Protein AF-I3YXG6-F1 (afdb_monomer)

Foldseek 3Di:
DDDDDDDPDDDDPDDPPPPPPPPPPCDADEDVDPDAPDSYHYPDDDDWDEFDAFQDEAAEDEQGECDPPHTQEYEYDHYPEAYEYFWHNDDPPDDPPVPRHHKYFYQFFYKYKYAAQPVPDPDSSGGDHDPPRGIDIFGGHRGMDD

Mean predicted aligned error: 10.68 Å

Radius of gyration: 27.69 Å; Cα contacts (8 Å, |Δi|>4): 263; chains: 1; bounding box: 83×37×72 Å

Secondary structure (DSSP, 8-state):
------------S---------------EEES-SS-SSSEEESS---PPB---EE--SEEE-SEE--SSPPSEEEEE--SS-EEE-BEE--TT----TT---EEEE-SSS-EEEPS--S-SS-GGGB---GGGS-EEE-STT-EE-

Structure (mmCIF, N/CA/C/O backbone):
data_AF-I3YXG6-F1
#
_entry.id   AF-I3YXG6-F1
#
loop_
_atom_site.group_PDB
_atom_site.id
_atom_site.type_symbol
_atom_site.label_atom_id
_atom_site.label_alt_id
_atom_site.label_comp_id
_atom_site.label_asym_id
_atom_site.label_entity_id
_atom_site.label_seq_id
_atom_site.pdbx_PDB_ins_code
_atom_site.Cartn_x
_atom_site.Cartn_y
_atom_site.Cartn_z
_atom_site.occupancy
_atom_site.B_iso_or_equiv
_atom_site.auth_seq_id
_atom_site.auth_comp_id
_atom_site.auth_asym_id
_atom_site.auth_atom_id
_atom_site.pdbx_PDB_model_num
ATOM 1 N N . MET A 1 1 ? -68.595 -20.621 56.616 1.00 41.00 1 MET A N 1
ATOM 2 C CA . MET A 1 1 ? -68.036 -20.990 55.289 1.00 41.00 1 MET A CA 1
ATOM 3 C C . MET A 1 1 ? -68.157 -19.748 54.408 1.00 41.00 1 MET A C 1
ATOM 5 O O . MET A 1 1 ? -69.251 -19.223 54.376 1.00 41.00 1 MET A O 1
ATOM 9 N N . LYS A 1 2 ? -67.163 -19.137 53.751 1.00 45.69 2 LYS A N 1
ATOM 10 C CA . LYS A 1 2 ? -65.797 -19.484 53.318 1.00 45.69 2 LYS A CA 1
ATOM 11 C C . LYS A 1 2 ? -65.029 -18.147 53.110 1.00 45.69 2 LYS A C 1
ATOM 13 O O . LYS A 1 2 ? -65.642 -17.150 52.747 1.00 45.69 2 LYS A O 1
ATOM 18 N N . LYS A 1 3 ? -63.721 -18.125 53.394 1.00 45.47 3 LYS A N 1
ATOM 19 C CA . LYS A 1 3 ? -62.793 -16.969 53.331 1.00 45.47 3 LYS A CA 1
ATOM 20 C C . LYS A 1 3 ? -62.401 -16.589 51.883 1.00 45.47 3 LYS A C 1
ATOM 22 O O . LYS A 1 3 ? -62.133 -17.494 51.105 1.00 45.47 3 LYS A O 1
ATOM 27 N N . ALA A 1 4 ? -62.304 -15.271 51.640 1.00 48.84 4 ALA A N 1
ATOM 28 C CA . ALA A 1 4 ? -61.279 -14.471 50.928 1.00 48.84 4 ALA A CA 1
ATOM 29 C C . ALA A 1 4 ? -60.736 -14.880 49.531 1.00 48.84 4 ALA A C 1
ATOM 31 O O . ALA A 1 4 ? -60.377 -16.026 49.304 1.00 48.84 4 ALA A O 1
ATOM 32 N N . TYR A 1 5 ? -60.564 -13.915 48.612 1.00 48.91 5 TYR A N 1
ATOM 33 C CA . TYR A 1 5 ? -59.346 -13.092 48.427 1.00 48.91 5 TYR A CA 1
ATOM 34 C C . TYR A 1 5 ? -59.455 -12.250 47.135 1.00 48.91 5 TYR A C 1
ATOM 36 O O . TYR A 1 5 ? -59.787 -12.769 46.074 1.00 48.91 5 TYR A O 1
ATOM 44 N N . PHE A 1 6 ? -59.135 -10.953 47.222 1.00 52.56 6 PHE A N 1
ATOM 45 C CA . PHE A 1 6 ? -58.792 -10.112 46.066 1.00 52.56 6 PHE A CA 1
ATOM 46 C C . PHE A 1 6 ? -57.615 -10.758 45.317 1.00 52.56 6 PHE A C 1
ATOM 48 O O . PHE A 1 6 ? -56.558 -10.969 45.917 1.00 52.56 6 PHE A O 1
ATOM 55 N N . SER A 1 7 ? -57.760 -11.056 44.024 1.00 51.47 7 SER A N 1
ATOM 56 C CA . SER A 1 7 ? -56.661 -11.601 43.225 1.00 51.47 7 SER A CA 1
ATOM 57 C C . SER A 1 7 ? -55.662 -10.495 42.874 1.00 51.47 7 SER A C 1
ATOM 59 O O . SER A 1 7 ? -55.802 -9.796 41.872 1.00 51.47 7 SER A O 1
ATOM 61 N N . LYS A 1 8 ? -54.619 -10.344 43.693 1.00 53.16 8 LYS A N 1
ATOM 62 C CA . LYS A 1 8 ? -53.352 -9.772 43.231 1.00 53.16 8 LYS A CA 1
ATOM 63 C C . LYS A 1 8 ? -52.624 -10.833 42.403 1.00 53.16 8 LYS A C 1
ATOM 65 O O . LYS A 1 8 ? -51.918 -11.667 42.954 1.00 53.16 8 LYS A O 1
ATOM 70 N N . VAL A 1 9 ? -52.784 -10.770 41.087 1.00 53.97 9 VAL A N 1
ATOM 71 C CA . VAL A 1 9 ? -51.758 -11.194 40.124 1.00 53.97 9 VAL A CA 1
ATOM 72 C C . VAL A 1 9 ? -51.569 -9.949 39.252 1.00 53.97 9 VAL A C 1
ATOM 74 O O . VAL A 1 9 ? -52.433 -9.614 38.460 1.00 53.97 9 VAL A O 1
ATOM 77 N N . GLY A 1 10 ? -50.618 -9.061 39.523 1.00 53.94 10 GLY A N 1
ATOM 78 C CA . GLY A 1 10 ? -49.204 -9.384 39.618 1.00 53.94 10 GLY A CA 1
ATOM 79 C C . GLY A 1 10 ? -48.590 -9.439 38.220 1.00 53.94 10 GLY A C 1
ATOM 80 O O . GLY A 1 10 ? -47.935 -10.418 37.897 1.00 53.94 10 GLY A O 1
ATOM 81 N N . ILE A 1 11 ? -48.815 -8.418 37.389 1.00 53.84 11 ILE A N 1
ATOM 82 C CA . ILE A 1 11 ? -47.900 -8.105 36.289 1.00 53.84 11 ILE A CA 1
ATOM 83 C C . ILE A 1 11 ? -47.285 -6.759 36.674 1.00 53.84 11 ILE A C 1
ATOM 85 O O . ILE A 1 11 ? -48.007 -5.761 36.716 1.00 53.84 11 ILE A O 1
ATOM 89 N N . PRO A 1 12 ? -46.012 -6.724 37.095 1.00 46.53 12 PRO A N 1
ATOM 90 C CA . PRO A 1 12 ? -45.386 -5.490 37.525 1.00 46.53 12 PRO A CA 1
ATOM 91 C C . PRO A 1 12 ? -45.365 -4.498 36.364 1.00 46.53 12 PRO A C 1
ATOM 93 O O . PRO A 1 12 ? -45.048 -4.836 35.228 1.00 46.53 12 PRO A O 1
ATOM 96 N N . THR A 1 13 ? -45.674 -3.250 36.687 1.00 53.66 13 THR A N 1
ATOM 97 C CA . THR A 1 13 ? -45.472 -2.035 35.892 1.00 53.66 13 THR A CA 1
ATOM 98 C C . THR A 1 13 ? -43.982 -1.747 35.660 1.00 53.66 13 THR A C 1
ATOM 100 O O . THR A 1 13 ? -43.506 -0.642 35.903 1.00 53.66 13 THR A O 1
ATOM 103 N N . PHE A 1 14 ? -43.206 -2.742 35.241 1.00 52.12 14 PHE A N 1
ATOM 104 C CA . PHE A 1 14 ? -41.765 -2.634 35.068 1.00 52.12 14 PHE A CA 1
ATOM 105 C C . 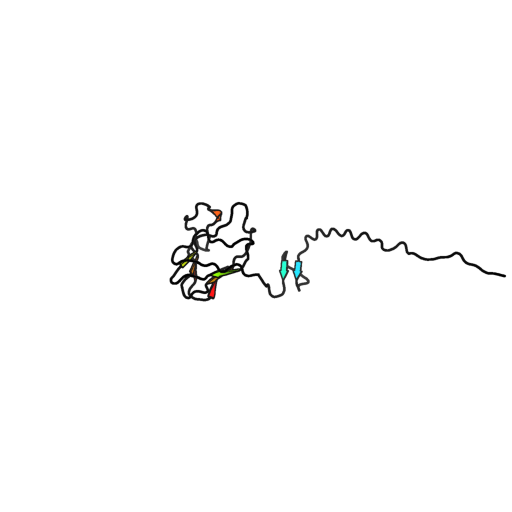PHE A 1 14 ? -41.350 -3.517 33.890 1.00 52.12 14 PHE A C 1
ATOM 107 O O . PHE A 1 14 ? -41.685 -4.695 33.865 1.00 52.12 14 PHE A O 1
ATOM 114 N N . PHE A 1 15 ? -40.613 -2.941 32.939 1.00 50.22 15 PHE A N 1
ATOM 115 C CA . PHE A 1 15 ? -40.046 -3.593 31.748 1.00 50.22 15 PHE A CA 1
ATOM 116 C C . PHE A 1 15 ? -40.960 -3.810 30.529 1.00 50.22 15 PHE A C 1
ATOM 118 O O . PHE A 1 15 ? -40.948 -4.855 29.893 1.00 50.22 15 PHE A O 1
ATOM 125 N N . SER A 1 16 ? -41.610 -2.746 30.060 1.00 50.88 16 SER A N 1
ATOM 126 C CA . SER A 1 16 ? -41.472 -2.438 28.629 1.00 50.88 16 SER A CA 1
ATOM 127 C C . SER A 1 16 ? -40.568 -1.221 28.519 1.00 50.88 16 SER A C 1
ATOM 129 O O . SER A 1 16 ? -41.018 -0.106 28.261 1.00 50.88 16 SER A O 1
ATOM 131 N N . PHE A 1 17 ? -39.282 -1.423 28.817 1.00 53.38 17 PHE A N 1
ATOM 132 C CA . PHE A 1 17 ? -38.271 -0.440 28.466 1.00 53.38 17 PHE A CA 1
ATOM 133 C C . PHE A 1 17 ? -38.190 -0.480 26.945 1.00 53.38 17 PHE A C 1
ATOM 135 O O . PHE A 1 17 ? -37.642 -1.415 26.364 1.00 53.38 17 PHE A O 1
ATOM 142 N N . LEU A 1 18 ? -38.833 0.493 26.306 1.00 50.56 18 LEU A N 1
ATOM 143 C CA . LEU A 1 18 ? -38.586 0.850 24.923 1.00 50.56 18 LEU A CA 1
ATOM 144 C C . LEU A 1 18 ? -37.076 1.076 24.809 1.00 50.56 18 LEU A C 1
ATOM 146 O O . LEU A 1 18 ? -36.576 2.140 25.164 1.00 50.56 18 LEU A O 1
ATOM 150 N N . PHE A 1 19 ? -36.336 0.047 24.396 1.00 53.72 19 PHE A N 1
ATOM 151 C CA . PHE A 1 19 ? -34.893 0.125 24.201 1.00 53.72 19 PHE A CA 1
ATOM 152 C C . PHE A 1 19 ? -34.630 0.832 22.869 1.00 53.72 19 PHE A C 1
ATOM 154 O O . PHE A 1 19 ? -34.054 0.283 21.938 1.00 53.72 19 PHE A O 1
ATOM 161 N N . LEU A 1 20 ? -35.096 2.076 22.771 1.00 52.53 20 LEU A N 1
ATOM 162 C CA . LEU A 1 20 ? -34.604 3.046 21.808 1.00 52.53 20 LEU A CA 1
ATOM 163 C C . LEU A 1 20 ? -33.366 3.694 22.423 1.00 52.53 20 LEU A C 1
ATOM 1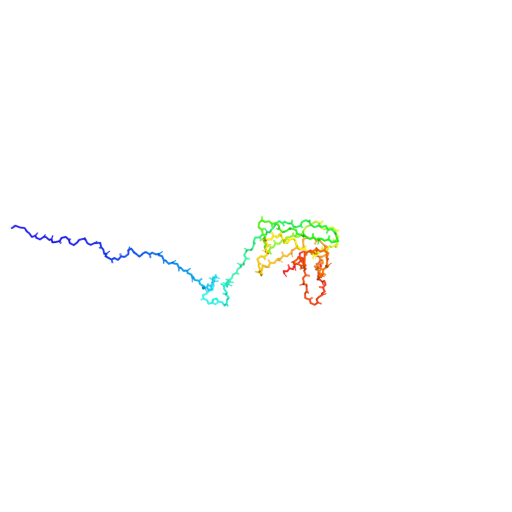65 O O . LEU A 1 20 ? -33.343 4.882 22.732 1.00 52.53 20 LEU A O 1
ATOM 169 N N . PHE A 1 21 ? -32.321 2.893 22.626 1.00 52.78 21 PHE A N 1
ATOM 170 C CA . PHE A 1 21 ? -30.989 3.458 22.745 1.00 52.78 21 PHE A CA 1
ATOM 171 C C . PHE A 1 21 ? -30.520 3.783 21.332 1.00 52.78 21 PHE A C 1
ATOM 173 O O . PHE A 1 21 ? -29.829 3.000 20.683 1.00 52.78 21 PHE A O 1
ATOM 180 N N . SER A 1 22 ? -30.890 4.968 20.856 1.00 53.38 22 SER A N 1
ATOM 181 C CA . SER A 1 22 ? -30.078 5.643 19.852 1.00 53.38 22 SER A CA 1
ATOM 182 C C . SER A 1 22 ? -28.774 6.039 20.541 1.00 53.38 22 SER A C 1
ATOM 184 O O . SER A 1 22 ? -28.621 7.165 21.005 1.00 53.38 22 SER A O 1
ATOM 186 N N . PHE A 1 23 ? -27.836 5.099 20.673 1.00 54.97 23 PHE A N 1
ATOM 187 C CA . PHE A 1 23 ? -26.457 5.459 20.957 1.00 54.97 23 PHE A CA 1
ATOM 188 C C . PHE A 1 23 ? -25.926 6.173 19.715 1.00 54.97 23 PHE A C 1
ATOM 190 O O . PHE A 1 23 ? -25.336 5.555 18.835 1.00 54.97 23 PHE A O 1
ATOM 197 N N . THR A 1 24 ? -26.060 7.496 19.654 1.00 55.12 24 THR A N 1
ATOM 198 C CA . THR A 1 24 ? -25.038 8.296 18.974 1.00 55.12 24 THR A CA 1
ATOM 199 C C . THR A 1 24 ? -23.825 8.323 19.898 1.00 55.12 24 THR A C 1
ATOM 201 O O . THR A 1 24 ? -23.512 9.333 20.527 1.00 55.12 24 THR A O 1
ATOM 204 N N . CYS A 1 25 ? -23.199 7.160 20.083 1.00 55.59 25 CYS A N 1
ATOM 205 C CA . CYS A 1 25 ? -21.945 7.071 20.796 1.00 55.59 25 CYS A CA 1
ATOM 206 C C . CYS A 1 25 ? -20.890 7.652 19.856 1.00 55.59 25 CYS A C 1
ATOM 208 O O . CYS A 1 25 ? -20.333 6.940 19.030 1.00 55.59 25 CYS A O 1
ATOM 210 N N . PHE A 1 26 ? -20.586 8.941 19.997 1.00 62.56 26 PHE A N 1
ATOM 211 C CA . PHE A 1 26 ? -19.306 9.502 19.546 1.00 62.56 26 PHE A CA 1
ATOM 212 C C . PHE A 1 26 ? -18.139 8.994 20.423 1.00 62.56 26 PHE A C 1
ATOM 214 O O . PHE A 1 26 ? -17.135 9.678 20.598 1.00 62.56 26 PHE A O 1
ATOM 221 N N . GLY A 1 27 ? -18.300 7.828 21.054 1.00 72.19 27 GLY A N 1
ATOM 222 C CA . GLY A 1 27 ? -17.324 7.232 21.941 1.00 72.19 27 GLY A CA 1
ATOM 223 C C . GLY A 1 27 ? -16.267 6.505 21.137 1.00 72.19 27 GLY A C 1
ATOM 224 O O . GLY A 1 27 ? -16.535 5.897 20.102 1.00 72.19 27 GLY A O 1
ATOM 225 N N . GLN A 1 28 ? -15.051 6.589 21.647 1.00 89.00 28 GLN A N 1
ATOM 226 C CA . GLN A 1 28 ? -13.921 5.833 21.149 1.00 89.00 28 GLN A CA 1
ATOM 227 C C . GLN A 1 28 ? -14.243 4.332 21.194 1.00 89.00 28 GLN A C 1
ATOM 229 O O . GLN A 1 28 ? -14.786 3.825 22.179 1.00 89.00 28 GLN A O 1
ATOM 234 N N . VAL A 1 29 ? -13.904 3.614 20.129 1.00 90.69 29 VAL A N 1
ATOM 235 C CA . VAL A 1 29 ? -14.017 2.159 20.052 1.00 90.69 29 VAL A CA 1
ATOM 236 C C . VAL A 1 29 ? -12.705 1.558 20.547 1.00 90.69 29 VAL A C 1
ATOM 238 O O . VAL A 1 29 ? -11.706 1.558 19.832 1.00 90.69 29 VAL A O 1
ATOM 241 N N . GLY A 1 30 ? -12.709 1.048 21.776 1.00 93.12 30 GLY A N 1
ATOM 242 C CA . GLY A 1 30 ? -11.618 0.244 22.324 1.00 93.12 30 GLY A CA 1
ATOM 243 C C . GLY A 1 30 ? -11.850 -1.247 22.070 1.00 93.12 30 GLY A C 1
ATOM 244 O O . GLY A 1 30 ? -12.863 -1.794 22.504 1.00 93.12 30 GLY A O 1
ATOM 245 N N . ILE A 1 31 ? -10.918 -1.931 21.402 1.00 95.19 31 ILE A N 1
ATOM 246 C CA . ILE A 1 31 ? -10.921 -3.396 21.256 1.00 95.19 31 ILE A CA 1
ATOM 247 C C . ILE A 1 31 ? -9.807 -3.966 22.130 1.00 95.19 31 ILE A C 1
ATOM 249 O O . ILE A 1 31 ? -8.626 -3.758 21.863 1.00 95.19 31 ILE A O 1
ATOM 253 N N . GLY A 1 32 ? -10.184 -4.660 23.207 1.00 94.62 32 GLY A N 1
ATOM 254 C CA . GLY A 1 32 ? -9.222 -5.151 24.203 1.00 94.62 32 GLY A CA 1
ATOM 255 C C . GLY A 1 32 ? -8.541 -4.041 25.021 1.00 94.62 32 GLY A C 1
ATOM 256 O O . GLY A 1 32 ? -7.547 -4.306 25.694 1.00 94.62 32 GLY A O 1
ATOM 257 N N . ASN A 1 33 ? -9.062 -2.809 24.966 1.00 94.31 33 ASN A N 1
ATOM 258 C CA . ASN A 1 33 ? -8.555 -1.643 25.686 1.00 94.31 33 ASN A CA 1
ATOM 259 C C . ASN A 1 33 ? -9.719 -0.901 26.370 1.00 94.31 33 ASN A C 1
ATOM 261 O O . ASN A 1 33 ? -10.670 -0.498 25.703 1.00 94.31 33 ASN A O 1
ATOM 265 N N . THR A 1 34 ? -9.653 -0.735 27.695 1.00 93.31 34 THR A N 1
ATOM 266 C CA . THR A 1 34 ? -10.679 -0.039 28.496 1.00 93.31 34 THR A CA 1
ATOM 267 C C . THR A 1 34 ? -10.441 1.466 28.627 1.00 93.31 34 THR A C 1
ATOM 269 O O . THR A 1 34 ? -11.303 2.162 29.155 1.00 93.31 34 THR A O 1
ATOM 272 N N . ASP A 1 35 ? -9.290 1.967 28.176 1.00 93.50 35 ASP A N 1
ATOM 273 C CA . ASP A 1 35 ? -8.919 3.386 28.189 1.00 93.50 35 ASP A CA 1
ATOM 274 C C . ASP A 1 35 ? -8.361 3.806 26.808 1.00 93.50 35 ASP A C 1
ATOM 276 O O . ASP A 1 35 ? -7.164 4.086 26.670 1.00 93.50 35 ASP A O 1
ATOM 280 N N . PRO A 1 36 ? -9.203 3.781 25.753 1.00 94.62 36 PRO A N 1
ATOM 281 C CA . PRO A 1 36 ? -8.785 4.097 24.388 1.00 94.62 36 PRO A CA 1
ATOM 282 C C . PRO A 1 36 ? -8.306 5.552 24.251 1.00 94.62 36 PRO A C 1
ATOM 284 O O . PRO A 1 36 ? -8.923 6.480 24.775 1.00 94.62 36 PRO A O 1
ATOM 287 N N . LYS A 1 37 ? -7.210 5.782 23.515 1.00 93.75 37 LYS A N 1
ATOM 288 C CA . LYS A 1 37 ? -6.619 7.129 23.318 1.00 93.75 37 LYS A CA 1
ATOM 289 C C . LYS A 1 37 ? -6.911 7.757 21.955 1.00 93.75 37 LYS A C 1
ATOM 291 O O . LYS A 1 37 ? -6.680 8.948 21.765 1.00 93.75 37 LYS A O 1
ATOM 296 N N . SER A 1 38 ? -7.487 6.993 21.036 1.00 92.56 38 SER A N 1
ATOM 297 C CA . SER A 1 38 ? -7.933 7.421 19.704 1.00 92.56 38 SER A CA 1
ATOM 298 C C . SER A 1 38 ? -9.378 6.985 19.453 1.00 92.56 38 SER A C 1
ATOM 300 O O . SER A 1 38 ? -9.937 6.207 20.219 1.00 92.56 38 SER A O 1
ATOM 302 N N . ALA A 1 39 ? -10.010 7.493 18.389 1.00 91.81 39 ALA A N 1
ATOM 303 C CA . ALA A 1 39 ? -11.388 7.126 18.031 1.00 91.81 39 ALA A CA 1
ATOM 304 C C . ALA A 1 39 ? -11.571 5.611 17.817 1.00 91.81 39 ALA A C 1
ATOM 306 O O . ALA A 1 39 ? -12.630 5.072 18.118 1.00 91.81 39 ALA A O 1
ATOM 307 N N . LEU A 1 40 ? -10.530 4.930 17.339 1.00 92.69 40 LEU A N 1
ATOM 308 C CA . LEU A 1 40 ? -10.402 3.478 17.322 1.00 92.69 40 LEU A CA 1
ATOM 309 C C . LEU A 1 40 ? -9.044 3.127 17.934 1.00 92.69 40 LEU A C 1
ATOM 311 O O . LEU A 1 40 ? -8.026 3.646 17.477 1.00 92.69 40 LEU A O 1
ATOM 315 N N . ASP A 1 41 ? -9.033 2.280 18.957 1.00 94.94 41 ASP A N 1
ATOM 316 C CA . ASP A 1 41 ? -7.837 1.839 19.679 1.00 94.94 41 ASP A CA 1
ATOM 317 C C . ASP A 1 41 ? -7.920 0.318 19.874 1.00 94.94 41 ASP A C 1
ATOM 319 O O . ASP A 1 41 ? -8.855 -0.198 20.492 1.00 94.94 41 ASP A O 1
ATOM 323 N N . VAL A 1 42 ? -6.980 -0.417 19.281 1.00 95.75 42 VAL A N 1
ATOM 324 C CA . VAL A 1 42 ? -6.968 -1.884 19.281 1.00 95.75 42 VAL A CA 1
ATOM 325 C C . VAL A 1 42 ? -5.708 -2.358 19.990 1.00 95.75 42 VAL A C 1
ATOM 327 O O . VAL A 1 42 ? -4.608 -2.244 19.455 1.00 95.75 42 VAL A O 1
ATOM 330 N N . ASN A 1 43 ? -5.869 -2.960 21.166 1.00 96.44 43 ASN A N 1
ATOM 331 C CA . ASN A 1 43 ? -4.784 -3.642 21.864 1.00 96.44 43 ASN A CA 1
ATOM 332 C C . ASN A 1 43 ? -4.708 -5.103 21.391 1.00 96.44 43 ASN A C 1
ATOM 334 O O . ASN A 1 43 ? -5.121 -6.033 22.086 1.00 96.44 43 ASN A O 1
ATOM 338 N N . GLY A 1 44 ? -4.263 -5.298 20.150 1.00 94.75 44 GLY A N 1
ATOM 339 C CA . GLY A 1 44 ? -4.209 -6.608 19.510 1.00 94.75 44 GLY A CA 1
ATOM 340 C C . GLY A 1 44 ? -3.784 -6.547 18.045 1.00 94.75 44 GLY A C 1
ATOM 341 O O . GLY A 1 44 ? -3.419 -5.496 17.525 1.00 94.75 44 GLY A O 1
ATOM 342 N N . ALA A 1 45 ? -3.825 -7.696 17.368 1.00 95.19 45 ALA A N 1
ATOM 343 C CA . ALA A 1 45 ? -3.493 -7.783 15.948 1.00 95.19 45 ALA A CA 1
ATOM 344 C C . ALA A 1 45 ? -4.635 -7.256 15.063 1.00 95.19 45 ALA A C 1
ATOM 346 O O . ALA A 1 45 ? -5.808 -7.542 15.309 1.00 95.19 45 ALA A O 1
ATOM 347 N N . LEU A 1 46 ? -4.278 -6.558 13.981 1.00 93.06 46 LEU A N 1
ATOM 348 C CA . LEU A 1 46 ? -5.211 -6.119 12.946 1.00 93.06 46 LEU A CA 1
ATOM 349 C C . LEU A 1 46 ? -5.097 -7.032 11.718 1.00 93.06 46 LEU A C 1
ATOM 351 O O . LEU A 1 46 ? -4.042 -7.118 11.094 1.00 93.06 46 LEU A O 1
ATOM 355 N N . SER A 1 47 ? -6.188 -7.710 11.357 1.00 93.75 47 SER A N 1
ATOM 356 C CA . SER A 1 47 ? -6.264 -8.490 10.117 1.00 93.75 47 SER A CA 1
ATOM 357 C C . SER A 1 47 ? -6.956 -7.668 9.036 1.00 93.75 47 SER A C 1
ATOM 359 O O . SER A 1 47 ? -8.176 -7.507 9.051 1.00 93.75 47 SER A O 1
ATOM 361 N N . LEU A 1 48 ? -6.173 -7.164 8.086 1.00 93.12 48 LEU A N 1
ATOM 362 C CA . LEU A 1 48 ? -6.682 -6.517 6.879 1.00 93.12 48 LEU A CA 1
ATOM 363 C C . LEU A 1 48 ? -6.846 -7.565 5.772 1.00 93.12 48 LEU A C 1
ATOM 365 O O . LEU A 1 48 ? -6.120 -8.559 5.725 1.00 93.12 48 LEU A O 1
ATOM 369 N N . ARG A 1 49 ? -7.838 -7.389 4.896 1.00 93.06 49 ARG A N 1
ATOM 370 C CA . ARG A 1 49 ? -8.035 -8.271 3.733 1.00 93.06 49 ARG A CA 1
ATOM 371 C C . ARG A 1 49 ? -7.128 -7.830 2.592 1.00 93.06 49 ARG A C 1
ATOM 373 O O . ARG A 1 49 ? -6.924 -6.637 2.400 1.00 93.06 49 ARG A O 1
ATOM 380 N N . GLU A 1 50 ? -6.543 -8.804 1.896 1.00 93.62 50 GLU A N 1
ATOM 381 C CA . GLU A 1 50 ? -5.718 -8.561 0.707 1.00 93.62 50 GLU A CA 1
ATOM 382 C C . GLU A 1 50 ? -6.605 -8.254 -0.494 1.00 93.62 50 GLU A C 1
ATOM 384 O O . GLU A 1 50 ? -7.628 -8.913 -0.690 1.00 93.62 50 GLU A O 1
ATOM 389 N N . GLY A 1 51 ? -6.211 -7.249 -1.272 1.00 92.50 51 GLY A N 1
ATOM 390 C CA . GLY A 1 51 ? -6.790 -6.998 -2.581 1.00 92.50 51 GLY A CA 1
ATOM 391 C C . GLY A 1 51 ? -6.283 -7.976 -3.639 1.00 92.50 51 GLY A C 1
ATOM 392 O O . GLY A 1 51 ? -5.508 -8.894 -3.376 1.00 92.50 51 GLY A O 1
ATOM 393 N N . VAL A 1 52 ? -6.729 -7.787 -4.877 1.00 92.69 52 VAL A N 1
ATOM 394 C CA . VAL A 1 52 ? -6.256 -8.598 -6.007 1.00 92.69 52 VAL A CA 1
ATOM 395 C C . VAL A 1 52 ? -4.773 -8.314 -6.259 1.00 92.69 52 VAL A C 1
ATOM 397 O O . VAL A 1 52 ? -4.344 -7.166 -6.189 1.00 92.69 52 VAL A O 1
ATOM 400 N N . ALA A 1 53 ? -3.981 -9.341 -6.574 1.00 96.44 53 ALA A N 1
ATOM 401 C CA . ALA A 1 53 ? -2.572 -9.142 -6.906 1.00 96.44 53 ALA A CA 1
ATOM 402 C C . ALA A 1 53 ? -2.420 -8.190 -8.108 1.00 96.44 53 ALA A C 1
ATOM 404 O O . ALA A 1 53 ? -3.040 -8.382 -9.156 1.00 96.44 53 ALA A O 1
ATOM 405 N N . LEU A 1 54 ? -1.580 -7.170 -7.949 1.00 97.19 54 LEU A N 1
ATOM 406 C CA . LEU A 1 54 ? -1.310 -6.162 -8.964 1.00 97.19 54 LEU A CA 1
ATOM 407 C C . LEU A 1 54 ? -0.281 -6.723 -9.945 1.00 97.19 54 LEU A C 1
ATOM 409 O O . LEU A 1 54 ? 0.908 -6.807 -9.633 1.00 97.19 54 LEU A O 1
ATOM 413 N N . ASN A 1 55 ? -0.750 -7.132 -11.123 1.00 97.44 55 ASN A N 1
ATOM 414 C CA . ASN A 1 55 ? 0.111 -7.615 -12.195 1.00 97.44 55 ASN A CA 1
ATOM 415 C C . ASN A 1 55 ? 0.693 -6.433 -12.982 1.00 97.44 55 ASN A C 1
ATOM 417 O O . ASN A 1 55 ? 0.045 -5.904 -13.883 1.00 97.44 55 ASN A O 1
ATOM 421 N N . LEU A 1 56 ? 1.892 -6.007 -12.597 1.00 97.69 56 LEU A N 1
ATOM 422 C CA . LEU A 1 56 ? 2.578 -4.846 -13.154 1.00 97.69 56 LEU A CA 1
ATOM 423 C C . LEU A 1 56 ? 3.541 -5.232 -14.283 1.00 97.69 56 LEU A C 1
ATOM 425 O O . LEU A 1 56 ? 3.890 -6.399 -14.471 1.00 97.69 56 LEU A O 1
ATOM 429 N N . ILE A 1 57 ? 3.991 -4.225 -15.025 1.00 97.94 57 ILE A N 1
ATOM 430 C CA . ILE A 1 57 ? 4.985 -4.354 -16.093 1.00 97.94 57 ILE A CA 1
ATOM 431 C C . ILE A 1 57 ? 6.332 -3.748 -15.683 1.00 97.94 57 ILE A C 1
ATOM 433 O O . ILE A 1 57 ? 6.438 -3.003 -14.706 1.00 97.94 57 ILE A O 1
ATOM 437 N N . ASN A 1 58 ? 7.375 -4.059 -16.453 1.00 97.88 58 ASN A N 1
ATOM 438 C CA . ASN A 1 58 ? 8.689 -3.427 -16.317 1.00 97.88 58 ASN A CA 1
ATOM 439 C C . ASN A 1 58 ? 8.604 -1.920 -16.616 1.00 97.88 58 ASN A C 1
ATOM 441 O O . ASN A 1 58 ? 7.754 -1.485 -17.393 1.00 97.88 58 ASN A O 1
ATOM 445 N N . ASN A 1 59 ? 9.545 -1.135 -16.083 1.00 96.12 59 ASN A N 1
ATOM 446 C CA . ASN A 1 59 ? 9.550 0.328 -16.201 1.00 96.12 59 ASN A CA 1
ATOM 447 C C . ASN A 1 59 ? 8.285 0.961 -15.589 1.00 96.12 59 ASN A C 1
ATOM 449 O O . ASN A 1 59 ? 7.972 0.681 -14.438 1.00 96.12 59 ASN A O 1
ATOM 453 N N . ASN A 1 60 ? 7.595 1.852 -16.298 1.00 95.50 60 ASN A N 1
ATOM 454 C CA . ASN A 1 60 ? 6.570 2.715 -15.716 1.00 95.50 60 ASN A CA 1
ATOM 455 C C . ASN A 1 60 ? 5.198 2.033 -15.649 1.00 95.50 60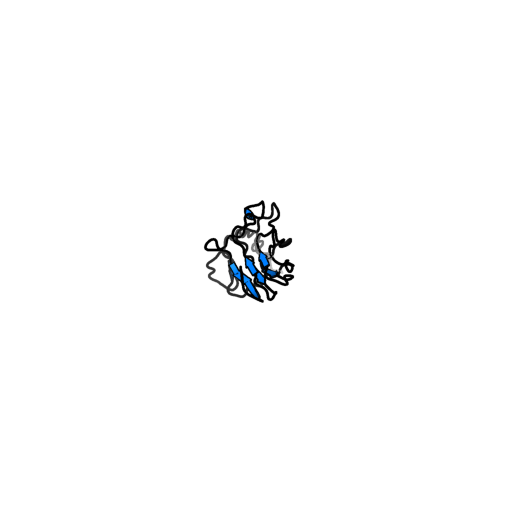 ASN A C 1
ATOM 457 O O . ASN A 1 60 ? 4.678 1.582 -16.666 1.00 95.50 60 ASN A O 1
ATOM 461 N N . ASN A 1 61 ? 4.581 2.061 -14.469 1.00 94.94 61 ASN A N 1
ATOM 462 C CA . ASN A 1 61 ? 3.186 1.692 -14.251 1.00 94.94 61 ASN A CA 1
ATOM 463 C C . ASN A 1 61 ? 2.404 2.940 -13.834 1.00 94.94 61 ASN A C 1
ATOM 465 O O . ASN A 1 61 ? 2.717 3.566 -12.817 1.00 94.94 61 ASN A O 1
ATOM 469 N N . ILE A 1 62 ? 1.408 3.295 -14.641 1.00 92.62 62 ILE A N 1
ATOM 470 C CA . ILE A 1 62 ? 0.523 4.444 -14.437 1.00 92.62 62 ILE A CA 1
ATOM 471 C C . ILE A 1 62 ? -0.902 3.951 -14.205 1.00 92.62 62 ILE A C 1
ATOM 473 O O . ILE A 1 62 ? -1.283 2.891 -14.700 1.00 92.62 62 ILE A O 1
ATOM 477 N N . ASP A 1 63 ? -1.665 4.737 -13.457 1.00 90.19 63 ASP A N 1
ATOM 478 C CA . ASP A 1 63 ? -3.087 4.558 -13.170 1.00 90.19 63 ASP A CA 1
ATOM 479 C C . ASP A 1 63 ? -3.411 3.119 -12.744 1.00 90.19 63 ASP A C 1
ATOM 481 O O . ASP A 1 63 ? -4.315 2.459 -13.260 1.00 90.19 63 ASP A O 1
ATOM 485 N N . ILE A 1 64 ? -2.633 2.618 -11.781 1.00 92.25 64 ILE A N 1
ATOM 486 C CA . ILE A 1 64 ? -2.780 1.257 -11.272 1.00 92.25 64 ILE A CA 1
ATOM 487 C C . ILE A 1 64 ? -4.152 1.120 -10.608 1.00 92.25 64 ILE A C 1
ATOM 489 O O . ILE A 1 64 ? -4.452 1.804 -9.629 1.00 92.25 64 ILE A O 1
ATOM 493 N N . ASN A 1 65 ? -4.980 0.223 -11.138 1.00 90.88 65 ASN A N 1
ATOM 494 C CA . ASN A 1 65 ? -6.311 -0.046 -10.611 1.00 90.88 65 ASN A CA 1
ATOM 495 C C . ASN A 1 65 ? -6.248 -0.989 -9.403 1.00 90.88 65 ASN A C 1
ATOM 497 O O . ASN A 1 65 ? -5.759 -2.112 -9.507 1.00 90.88 65 ASN A O 1
ATOM 501 N N . LEU A 1 66 ? -6.794 -0.533 -8.276 1.00 90.38 66 LEU A N 1
ATOM 502 C CA . LEU A 1 66 ? -6.875 -1.283 -7.021 1.00 90.38 66 LEU A CA 1
ATOM 503 C C . LEU A 1 66 ? -8.162 -2.127 -6.901 1.00 90.38 66 LEU A C 1
ATOM 505 O O . LEU A 1 66 ? -8.303 -2.933 -5.986 1.00 90.38 66 LEU A O 1
ATOM 509 N N . GLY A 1 67 ? -9.091 -1.986 -7.849 1.00 86.75 67 GLY A N 1
ATOM 510 C CA . GLY A 1 67 ? -10.357 -2.711 -7.887 1.00 86.75 67 GLY A CA 1
ATOM 511 C C . GLY A 1 67 ? -11.485 -2.030 -7.109 1.00 86.75 67 GLY A C 1
ATOM 512 O O . GLY A 1 67 ? -11.399 -0.879 -6.683 1.00 86.75 67 GLY A O 1
ATOM 513 N N . THR A 1 68 ? -12.604 -2.739 -6.967 1.00 84.75 68 THR A N 1
ATOM 514 C CA . THR A 1 68 ? -13.765 -2.304 -6.180 1.00 84.75 68 THR A CA 1
ATOM 515 C C . THR A 1 68 ? -14.309 -3.514 -5.417 1.00 84.75 68 THR A C 1
ATOM 517 O O . THR A 1 68 ? -14.736 -4.471 -6.064 1.00 84.75 68 THR A O 1
ATOM 520 N N . PRO A 1 69 ? -14.307 -3.509 -4.071 1.00 83.62 69 PRO A N 1
ATOM 521 C CA . PRO A 1 69 ? -13.847 -2.440 -3.175 1.00 83.62 69 PRO A CA 1
ATOM 522 C C . PRO A 1 69 ? -12.313 -2.288 -3.141 1.00 83.62 69 PRO A C 1
ATOM 524 O O . PRO A 1 69 ? -11.585 -3.201 -3.518 1.00 83.62 69 PRO A O 1
ATOM 527 N N . ILE A 1 70 ? -11.834 -1.136 -2.660 1.00 87.00 70 ILE A N 1
ATOM 528 C CA . ILE A 1 70 ? -10.404 -0.865 -2.447 1.00 87.00 70 ILE A CA 1
ATOM 529 C C . ILE A 1 70 ? -10.001 -1.363 -1.050 1.00 87.00 70 ILE A C 1
ATOM 531 O O . ILE A 1 70 ? -10.551 -0.926 -0.041 1.00 87.00 70 ILE A O 1
ATOM 535 N N . TYR A 1 71 ? -9.019 -2.258 -0.991 1.00 90.81 71 TYR A N 1
ATOM 536 C CA . TYR A 1 71 ? -8.385 -2.779 0.225 1.00 90.81 71 TYR A CA 1
ATOM 537 C C . TYR A 1 71 ? -7.142 -1.981 0.648 1.00 90.81 71 TYR A C 1
ATOM 539 O O . TYR A 1 71 ? -6.685 -1.105 -0.077 1.00 90.81 71 TYR A O 1
ATOM 547 N N . SER A 1 72 ? -6.582 -2.301 1.818 1.00 92.69 72 SER A N 1
ATOM 548 C CA . SER A 1 72 ? -5.383 -1.646 2.369 1.00 92.69 72 SER A CA 1
ATOM 549 C C . SER A 1 72 ? -4.075 -2.394 2.122 1.00 92.69 72 SER A C 1
ATOM 551 O O . SER A 1 72 ? -3.029 -1.881 2.490 1.00 92.69 72 SER A O 1
ATOM 553 N N . GLN A 1 73 ? -4.096 -3.592 1.529 1.00 95.06 73 GLN A N 1
ATOM 554 C CA . GLN A 1 73 ? -2.865 -4.321 1.208 1.00 95.06 73 GLN A CA 1
ATOM 555 C C . GLN A 1 73 ? -2.949 -4.979 -0.173 1.00 95.06 73 GLN A C 1
ATOM 557 O O . GLN A 1 73 ? -3.965 -5.597 -0.507 1.00 95.06 73 GLN A O 1
ATOM 562 N N . TYR A 1 74 ? -1.869 -4.880 -0.947 1.00 96.50 74 TYR A N 1
ATOM 563 C CA . TYR A 1 74 ? -1.748 -5.483 -2.272 1.00 96.50 74 TYR A CA 1
ATOM 564 C C . TYR A 1 74 ? -0.361 -6.073 -2.486 1.00 96.50 74 TYR A C 1
ATOM 566 O O . TYR A 1 74 ? 0.658 -5.458 -2.171 1.00 96.50 74 TYR A O 1
ATOM 574 N N . ARG A 1 75 ? -0.319 -7.256 -3.098 1.00 97.25 75 ARG A N 1
ATOM 575 C CA . ARG A 1 75 ? 0.922 -7.850 -3.599 1.00 97.25 75 ARG A CA 1
ATOM 576 C C . ARG A 1 75 ? 1.153 -7.434 -5.040 1.00 97.25 75 ARG A C 1
ATOM 578 O O . ARG A 1 75 ? 0.222 -7.435 -5.838 1.00 97.25 75 ARG A O 1
ATOM 585 N N . ILE A 1 76 ? 2.400 -7.147 -5.376 1.00 97.94 76 ILE A N 1
ATOM 586 C CA . ILE A 1 76 ? 2.842 -6.844 -6.734 1.00 97.94 76 ILE A CA 1
ATOM 587 C C . ILE A 1 76 ? 3.507 -8.079 -7.320 1.00 97.94 76 ILE A C 1
ATOM 589 O O . ILE A 1 76 ? 4.412 -8.661 -6.713 1.00 97.94 76 ILE A O 1
ATOM 593 N N . THR A 1 77 ? 3.060 -8.452 -8.511 1.00 97.19 77 THR A N 1
ATOM 594 C CA . THR A 1 77 ? 3.546 -9.572 -9.322 1.00 97.19 77 THR A CA 1
ATOM 595 C C . THR A 1 77 ? 3.759 -9.093 -10.753 1.00 97.19 77 THR A C 1
ATOM 597 O O . THR A 1 77 ? 3.244 -8.041 -11.113 1.00 97.19 77 THR A O 1
ATOM 600 N N . GLY A 1 78 ? 4.458 -9.862 -11.589 1.00 97.12 78 GLY A N 1
ATOM 601 C CA . GLY A 1 78 ? 4.566 -9.573 -13.026 1.00 97.12 78 GLY A CA 1
ATOM 602 C C . GLY A 1 78 ? 5.938 -9.068 -13.479 1.00 97.12 78 GLY A C 1
ATOM 603 O O . GLY A 1 78 ? 6.502 -9.699 -14.374 1.00 97.12 78 GLY A O 1
ATOM 604 N N . PRO A 1 79 ? 6.522 -8.011 -12.872 1.00 98.00 79 PRO A N 1
ATOM 605 C CA . PRO A 1 79 ? 7.810 -7.486 -13.305 1.00 98.00 79 PRO A CA 1
ATOM 606 C C . PRO A 1 79 ? 8.919 -8.542 -13.352 1.00 98.00 79 PRO A C 1
ATOM 608 O O . PRO A 1 79 ? 9.110 -9.329 -12.421 1.00 98.00 79 PRO A O 1
ATOM 611 N N . THR A 1 80 ? 9.675 -8.519 -14.448 1.00 97.25 80 THR A N 1
ATOM 612 C CA . THR A 1 80 ? 10.859 -9.355 -14.709 1.00 97.25 80 THR A CA 1
ATOM 613 C C . THR A 1 80 ? 12.151 -8.530 -14.777 1.00 97.25 80 THR A C 1
ATOM 615 O O . THR A 1 80 ? 13.192 -9.033 -15.195 1.00 97.25 80 THR A O 1
ATOM 618 N N . ALA A 1 81 ? 12.063 -7.246 -14.440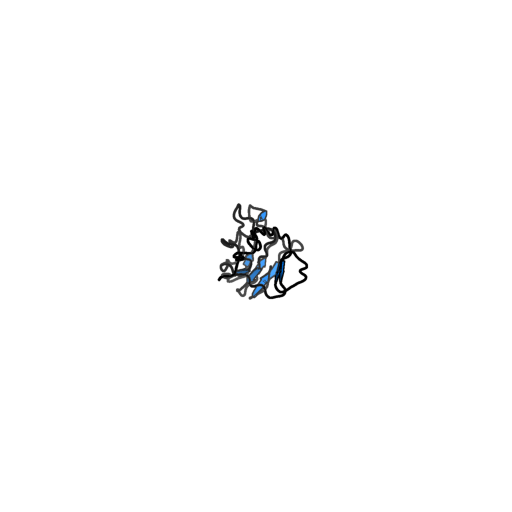 1.00 97.62 81 ALA A N 1
ATOM 619 C CA . ALA A 1 81 ? 13.142 -6.277 -14.327 1.00 97.62 81 ALA A CA 1
ATOM 620 C C . ALA A 1 81 ? 12.700 -5.169 -13.355 1.00 97.62 81 ALA A C 1
ATOM 622 O O . ALA A 1 81 ? 11.590 -5.212 -12.820 1.00 97.62 81 ALA A O 1
ATOM 623 N N . ASN A 1 82 ? 13.554 -4.165 -13.136 1.00 97.8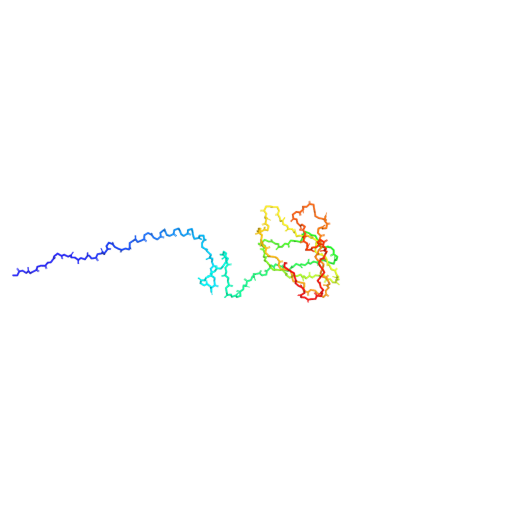1 82 ASN A N 1
ATOM 624 C CA . ASN A 1 82 ? 13.198 -3.009 -12.313 1.00 97.81 82 ASN A CA 1
ATOM 625 C C . ASN A 1 82 ? 11.937 -2.318 -12.852 1.00 97.81 82 ASN A C 1
ATOM 627 O O . ASN A 1 82 ? 11.749 -2.166 -14.065 1.00 97.81 82 ASN A O 1
ATOM 631 N N . PHE A 1 83 ? 11.082 -1.884 -11.935 1.00 98.06 83 PHE A N 1
ATOM 632 C CA . PHE A 1 83 ? 9.794 -1.289 -12.255 1.00 98.06 83 PHE A CA 1
ATOM 633 C C . PHE A 1 83 ? 9.493 -0.111 -11.334 1.00 98.06 83 PHE A C 1
ATOM 635 O O . PHE A 1 83 ? 10.066 0.050 -10.257 1.00 98.06 83 PHE A O 1
ATOM 642 N N . LYS A 1 84 ? 8.590 0.739 -11.801 1.00 96.94 84 LYS A N 1
ATOM 643 C CA . LYS A 1 84 ? 8.238 2.014 -11.204 1.00 96.94 84 LYS A CA 1
ATOM 644 C C . LYS A 1 84 ? 6.728 2.117 -11.060 1.00 96.94 84 LYS A C 1
ATOM 646 O O . LYS A 1 84 ? 5.993 1.735 -11.972 1.00 96.94 84 LYS A O 1
ATOM 651 N N . ILE A 1 85 ? 6.284 2.670 -9.940 1.00 95.81 85 ILE A N 1
ATOM 652 C CA . ILE A 1 85 ? 4.886 2.976 -9.644 1.00 95.81 85 ILE A CA 1
ATOM 653 C C . ILE A 1 85 ? 4.740 4.488 -9.628 1.00 95.81 85 ILE A C 1
ATOM 655 O O . ILE A 1 85 ? 5.334 5.158 -8.785 1.00 95.81 85 ILE A O 1
ATOM 659 N N . LEU A 1 86 ? 3.989 5.017 -10.590 1.00 94.19 86 LEU A N 1
ATOM 660 C CA . LEU A 1 86 ? 3.878 6.456 -10.800 1.00 94.19 86 LEU A CA 1
ATOM 661 C C . LEU A 1 86 ? 2.564 7.003 -10.240 1.00 94.19 86 LEU A C 1
ATOM 663 O O . LEU A 1 86 ? 2.575 8.044 -9.588 1.00 94.19 86 LEU A O 1
ATOM 667 N N . THR A 1 87 ? 1.440 6.326 -10.502 1.00 91.81 87 THR A N 1
ATOM 668 C CA . THR A 1 87 ? 0.103 6.779 -10.087 1.00 91.81 87 THR A CA 1
ATOM 669 C C . THR A 1 87 ? -0.850 5.615 -9.814 1.00 91.81 87 THR A C 1
ATOM 671 O O . THR A 1 87 ? -0.692 4.517 -10.356 1.00 91.81 87 THR A O 1
ATOM 674 N N . PHE A 1 88 ? -1.872 5.871 -8.994 1.00 89.81 88 PHE A N 1
ATOM 675 C CA . PHE A 1 88 ? -2.985 4.949 -8.752 1.00 89.81 88 PHE A CA 1
ATOM 676 C C . PHE A 1 88 ? -4.257 5.473 -9.398 1.00 89.81 88 PHE A C 1
ATOM 678 O O . PHE A 1 88 ? -4.556 6.664 -9.324 1.00 89.81 88 PHE A O 1
ATOM 685 N N . LEU A 1 89 ? -5.039 4.578 -9.994 1.00 87.75 89 LEU A N 1
ATOM 686 C CA . LEU A 1 89 ? -6.364 4.926 -10.472 1.00 87.75 89 LEU A CA 1
ATOM 687 C C . LEU A 1 89 ? -7.292 5.097 -9.269 1.00 87.75 89 LEU A C 1
ATOM 689 O O . LEU A 1 89 ? -7.726 4.122 -8.659 1.00 87.75 89 LEU A O 1
ATOM 693 N N . THR A 1 90 ? -7.630 6.343 -8.964 1.00 75.38 90 THR A N 1
ATOM 694 C CA . THR A 1 90 ? -8.811 6.687 -8.172 1.00 75.38 90 THR A CA 1
ATOM 695 C C . THR A 1 90 ? -9.952 6.950 -9.159 1.00 75.38 90 THR A C 1
ATOM 697 O O . THR A 1 90 ? -9.893 7.932 -9.914 1.00 75.38 90 THR A O 1
ATOM 700 N N . PRO A 1 91 ? -10.953 6.050 -9.277 1.00 65.19 91 PRO A N 1
ATOM 701 C CA . PRO A 1 91 ? -12.064 6.298 -10.183 1.00 65.19 91 PRO A CA 1
ATOM 702 C C . PRO A 1 91 ? -12.798 7.579 -9.761 1.00 65.19 91 PRO A C 1
ATOM 704 O O . PRO A 1 91 ? -12.902 7.903 -8.578 1.00 65.19 91 PRO A O 1
ATOM 707 N N . ASN A 1 92 ? -13.291 8.342 -10.733 1.00 53.91 92 ASN A N 1
ATOM 708 C CA . ASN A 1 92 ? -14.005 9.584 -10.448 1.00 53.91 92 ASN A CA 1
ATOM 709 C C . ASN A 1 92 ? -15.216 9.300 -9.534 1.00 53.91 92 ASN A C 1
ATOM 711 O O . ASN A 1 92 ? -16.025 8.423 -9.837 1.00 53.91 92 ASN A O 1
ATOM 715 N N . GLY A 1 93 ? -15.325 10.012 -8.410 1.00 53.16 93 GLY A N 1
ATOM 716 C CA . GLY A 1 93 ? -16.406 9.839 -7.431 1.00 53.16 93 GLY A CA 1
ATOM 717 C C . GLY A 1 93 ? -16.176 8.762 -6.363 1.00 53.16 93 GLY A C 1
ATOM 718 O O . GLY A 1 93 ? -16.943 8.702 -5.406 1.00 53.16 93 GLY A O 1
ATOM 719 N N . VAL A 1 94 ? -15.108 7.966 -6.462 1.00 56.44 94 VAL A N 1
ATOM 720 C CA . VAL A 1 94 ? -14.552 7.216 -5.328 1.00 56.44 94 VAL A CA 1
ATOM 721 C C . VAL A 1 94 ? -13.293 7.949 -4.904 1.00 56.44 94 VAL A C 1
ATOM 723 O O . VAL A 1 94 ? -12.193 7.689 -5.389 1.00 56.44 94 VAL A O 1
ATOM 726 N N . SER A 1 95 ? -13.454 8.897 -3.983 1.00 52.97 95 SER A N 1
ATOM 727 C CA . SER A 1 95 ? -12.335 9.242 -3.119 1.00 52.97 95 SER A CA 1
ATOM 728 C C . SER A 1 95 ? -11.879 7.923 -2.505 1.00 52.97 95 SER A C 1
ATOM 730 O O . SER A 1 95 ? -12.685 7.246 -1.860 1.00 52.97 95 SER A O 1
ATOM 732 N N . ALA A 1 96 ? -10.615 7.535 -2.701 1.00 58.66 96 ALA A N 1
ATOM 733 C CA . ALA A 1 96 ? -9.969 6.722 -1.677 1.00 58.66 96 ALA A CA 1
ATOM 734 C C . ALA A 1 96 ? -10.366 7.373 -0.350 1.00 58.66 96 ALA A C 1
ATOM 736 O O . ALA A 1 96 ? -10.294 8.604 -0.252 1.00 58.66 96 ALA A O 1
ATOM 737 N N . ALA A 1 97 ? -10.957 6.601 0.565 1.00 67.44 97 ALA A N 1
ATOM 738 C CA . ALA A 1 97 ? -11.462 7.181 1.800 1.00 67.44 97 ALA A CA 1
ATOM 739 C C . ALA A 1 97 ? -10.309 7.988 2.394 1.00 67.44 97 ALA A C 1
ATOM 741 O O . ALA A 1 97 ? -9.213 7.447 2.533 1.00 67.44 97 ALA A O 1
ATOM 742 N N . ASP A 1 98 ? -10.509 9.290 2.596 1.00 75.38 98 ASP A N 1
ATOM 743 C CA . ASP A 1 98 ? -9.429 10.152 3.060 1.00 75.38 98 ASP A CA 1
ATOM 744 C C . ASP A 1 98 ? -8.794 9.527 4.314 1.00 75.38 98 ASP A C 1
ATOM 746 O O . ASP A 1 98 ? -9.502 9.034 5.197 1.00 75.38 98 ASP A O 1
ATOM 750 N N . GLY A 1 99 ? -7.463 9.443 4.338 1.00 81.25 99 GLY A N 1
ATOM 751 C CA . GLY A 1 99 ? -6.714 8.724 5.374 1.00 81.25 99 GLY A CA 1
ATOM 752 C C . GLY A 1 99 ? -6.622 7.194 5.227 1.00 81.25 99 GLY A C 1
ATOM 753 O O . GLY A 1 99 ? -6.147 6.533 6.152 1.00 81.25 99 GLY A O 1
ATOM 754 N N . GLN A 1 100 ? -7.038 6.597 4.104 1.00 86.44 100 GLN A N 1
ATOM 755 C CA . GLN A 1 100 ? -6.834 5.167 3.845 1.00 86.44 100 GLN A CA 1
ATOM 756 C C . GLN A 1 100 ? -5.339 4.832 3.720 1.00 86.44 100 GLN A C 1
ATOM 758 O O . GLN A 1 100 ? -4.627 5.403 2.899 1.00 86.44 100 GLN A O 1
ATOM 763 N N . LEU A 1 101 ? -4.888 3.836 4.487 1.00 90.25 101 LEU A N 1
ATOM 764 C CA . LEU A 1 101 ? -3.551 3.255 4.345 1.00 90.25 101 LEU A CA 1
ATOM 765 C C . LEU A 1 101 ? -3.518 2.258 3.182 1.00 90.25 101 LEU A C 1
ATOM 767 O O . LEU A 1 101 ? -4.421 1.419 3.066 1.00 90.25 101 LEU A O 1
ATOM 771 N N . LEU A 1 102 ? -2.461 2.328 2.369 1.00 92.06 102 LEU A N 1
ATOM 772 C CA . LEU A 1 102 ? -2.213 1.442 1.234 1.00 92.06 102 LEU A CA 1
ATOM 773 C C . LEU A 1 102 ? -0.825 0.808 1.345 1.00 92.06 102 LEU A C 1
ATOM 775 O O . LEU A 1 102 ? 0.180 1.415 1.003 1.00 92.06 102 LEU A O 1
ATOM 779 N N . THR A 1 103 ? -0.780 -0.455 1.743 1.00 95.44 103 THR A N 1
ATOM 780 C CA . THR A 1 103 ? 0.449 -1.240 1.799 1.00 95.44 103 THR A CA 1
ATOM 781 C C . THR A 1 103 ? 0.683 -1.994 0.490 1.00 95.44 103 THR A C 1
ATOM 783 O O . THR A 1 103 ? -0.156 -2.782 0.047 1.00 95.44 103 THR A O 1
ATOM 786 N N . LEU A 1 104 ? 1.854 -1.806 -0.113 1.00 96.88 104 LEU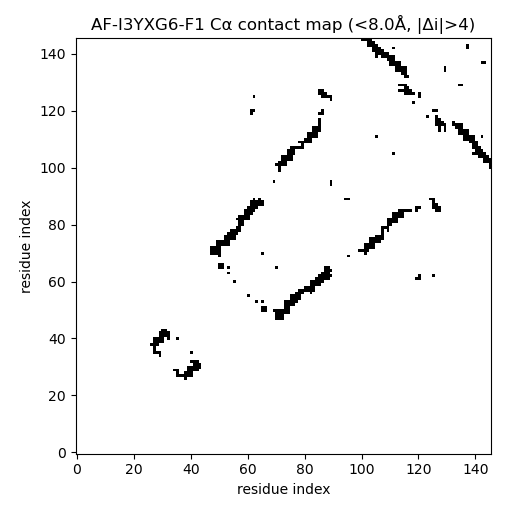 A N 1
ATOM 787 C CA . LEU A 1 104 ? 2.296 -2.509 -1.317 1.00 96.88 104 LEU A CA 1
ATOM 788 C C . LEU A 1 104 ? 3.425 -3.471 -0.972 1.00 96.88 104 LEU A C 1
ATOM 790 O O . LEU A 1 104 ? 4.413 -3.067 -0.364 1.00 96.88 104 LEU A O 1
ATOM 794 N N . ILE A 1 105 ? 3.305 -4.722 -1.407 1.00 97.50 105 ILE A N 1
ATOM 795 C CA . ILE A 1 105 ? 4.285 -5.779 -1.147 1.00 97.50 105 ILE A CA 1
ATOM 796 C C . ILE A 1 105 ? 4.877 -6.229 -2.479 1.00 97.50 105 ILE A C 1
ATOM 798 O O . ILE A 1 105 ? 4.214 -6.904 -3.270 1.00 97.50 105 ILE A O 1
ATOM 802 N N . ASN A 1 106 ? 6.139 -5.897 -2.732 1.00 97.69 106 ASN A N 1
ATOM 803 C CA . ASN A 1 106 ? 6.849 -6.372 -3.914 1.00 97.69 106 ASN A CA 1
ATOM 804 C C . ASN A 1 106 ? 7.183 -7.858 -3.761 1.00 97.69 106 ASN A C 1
ATOM 806 O O . ASN A 1 106 ? 8.053 -8.219 -2.977 1.00 97.69 106 ASN A O 1
ATOM 810 N N . THR A 1 107 ? 6.528 -8.742 -4.511 1.00 97.50 107 THR A N 1
ATOM 811 C CA . THR A 1 107 ? 6.840 -10.184 -4.453 1.00 97.50 107 THR A CA 1
ATOM 812 C C . THR A 1 107 ? 7.869 -10.624 -5.496 1.00 97.50 107 THR A C 1
ATOM 814 O O . THR A 1 107 ? 8.254 -11.795 -5.522 1.00 97.50 107 THR A O 1
ATOM 817 N N . THR A 1 108 ? 8.334 -9.697 -6.336 1.00 97.38 108 THR A N 1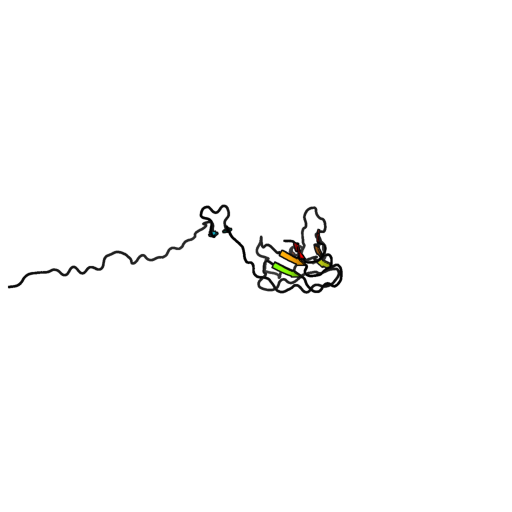
ATOM 818 C CA . THR A 1 108 ? 9.352 -9.934 -7.367 1.00 97.38 108 THR A CA 1
ATOM 819 C C . THR A 1 108 ? 10.765 -9.760 -6.809 1.00 97.38 108 THR A C 1
ATOM 821 O O . THR A 1 108 ? 10.943 -9.208 -5.732 1.00 97.38 108 THR A O 1
ATOM 824 N N . ASN A 1 109 ? 11.791 -10.199 -7.541 1.00 97.56 109 ASN A N 1
ATOM 825 C CA . ASN A 1 109 ? 13.191 -10.014 -7.131 1.00 97.56 109 ASN A CA 1
ATOM 826 C C . ASN A 1 109 ? 13.782 -8.658 -7.556 1.00 97.56 109 ASN A C 1
ATOM 828 O O . ASN A 1 109 ? 14.979 -8.442 -7.386 1.00 97.56 109 ASN A O 1
ATOM 832 N N . PHE A 1 110 ? 12.978 -7.775 -8.148 1.00 98.00 110 PHE A N 1
ATOM 833 C CA . PHE A 1 110 ? 13.457 -6.561 -8.802 1.00 98.00 110 PHE A CA 1
ATOM 834 C C . PHE A 1 110 ? 13.138 -5.319 -7.990 1.00 98.00 110 PHE A C 1
ATOM 836 O O . PHE A 1 110 ? 12.203 -5.324 -7.193 1.00 98.00 110 PHE A O 1
ATOM 843 N N . LYS A 1 111 ? 13.902 -4.248 -8.216 1.00 97.88 111 LYS A N 1
ATOM 844 C CA . LYS A 1 111 ? 13.689 -2.976 -7.532 1.00 97.88 111 LYS A CA 1
ATOM 845 C C . LYS A 1 111 ? 12.329 -2.384 -7.895 1.00 97.88 111 LYS A C 1
ATOM 847 O O . LYS A 1 111 ? 12.009 -2.258 -9.081 1.00 97.88 111 LYS A O 1
ATOM 852 N N . MET A 1 112 ? 11.588 -1.990 -6.865 1.00 97.88 112 MET A N 1
ATOM 853 C CA . MET A 1 112 ? 10.373 -1.194 -6.959 1.00 97.88 112 MET A CA 1
ATOM 854 C C . MET A 1 112 ? 10.710 0.261 -6.642 1.00 97.88 112 MET A C 1
ATOM 856 O O . MET A 1 112 ? 11.150 0.558 -5.537 1.00 97.88 112 MET A O 1
ATOM 860 N N . THR A 1 113 ? 10.464 1.172 -7.577 1.00 97.31 113 THR A N 1
ATOM 861 C CA . THR A 1 113 ? 10.584 2.615 -7.322 1.00 97.31 113 THR A CA 1
ATOM 862 C C . THR A 1 113 ? 9.196 3.234 -7.202 1.00 97.31 113 THR A C 1
ATOM 864 O O . THR A 1 113 ? 8.419 3.200 -8.158 1.00 97.31 113 THR A O 1
ATOM 867 N N . ILE A 1 114 ? 8.884 3.831 -6.056 1.00 96.25 114 ILE A N 1
ATOM 868 C CA . ILE A 1 114 ? 7.734 4.725 -5.906 1.00 96.25 114 ILE A CA 1
ATOM 869 C C . ILE A 1 114 ? 8.169 6.108 -6.366 1.00 96.25 114 ILE A C 1
ATOM 871 O O . ILE A 1 114 ? 9.080 6.701 -5.787 1.00 96.25 114 ILE A O 1
ATOM 875 N N . VAL A 1 115 ? 7.545 6.603 -7.428 1.00 95.44 115 VAL A N 1
ATOM 876 C CA . VAL A 1 115 ? 8.035 7.800 -8.102 1.00 95.44 115 VAL A CA 1
ATOM 877 C C . VAL A 1 115 ? 7.307 9.041 -7.598 1.00 95.44 115 VAL A C 1
ATOM 879 O O . VAL A 1 115 ? 6.077 9.087 -7.598 1.00 95.44 115 VAL A O 1
ATOM 882 N N . HIS A 1 116 ? 8.067 10.050 -7.175 1.00 94.06 116 HIS A N 1
ATOM 883 C CA . HIS A 1 116 ? 7.520 11.307 -6.682 1.00 94.06 116 HIS A CA 1
ATOM 884 C C . HIS A 1 116 ? 6.994 12.159 -7.847 1.00 94.06 116 HIS A C 1
ATOM 886 O O . HIS A 1 116 ? 7.703 12.382 -8.830 1.00 94.06 116 HIS A O 1
ATOM 892 N N . ASP A 1 117 ? 5.746 12.624 -7.721 1.00 89.19 117 ASP A N 1
ATOM 893 C CA . ASP A 1 117 ? 5.093 13.664 -8.535 1.00 89.19 117 ASP A CA 1
ATOM 894 C C . ASP A 1 117 ? 5.458 13.658 -10.036 1.00 89.19 117 ASP A C 1
ATOM 896 O O . ASP A 1 117 ? 5.952 14.633 -10.597 1.00 89.19 117 ASP A O 1
ATOM 900 N N . GLN A 1 118 ? 5.212 12.543 -10.730 1.00 75.56 118 GLN A N 1
ATOM 901 C CA . GLN A 1 118 ? 5.717 12.355 -12.100 1.00 75.56 118 GLN A CA 1
ATOM 902 C C . GLN A 1 118 ? 4.971 13.088 -13.220 1.00 75.56 118 GLN A C 1
ATOM 904 O O . GLN A 1 118 ? 5.254 12.839 -14.391 1.00 75.56 118 GLN A O 1
ATOM 909 N N . GLY A 1 119 ? 3.980 13.933 -12.925 1.00 68.44 119 GLY A N 1
ATOM 910 C CA . GLY A 1 119 ? 3.223 14.681 -13.946 1.00 68.44 119 GLY A CA 1
ATOM 911 C C . GLY A 1 119 ? 2.561 13.842 -15.060 1.00 68.44 119 GLY A C 1
ATOM 912 O O . GLY A 1 119 ? 2.027 14.408 -16.006 1.00 68.44 119 GLY A O 1
ATOM 913 N N . SER A 1 120 ? 2.601 12.508 -14.963 1.00 67.56 120 SER A N 1
ATOM 914 C CA . SER A 1 120 ? 2.298 11.569 -16.053 1.00 67.56 120 SER A CA 1
ATOM 915 C C . SER A 1 120 ? 0.828 11.138 -16.097 1.00 67.56 120 SER A C 1
ATOM 917 O O . SER A 1 120 ? 0.407 10.527 -17.073 1.00 67.56 120 SER A O 1
ATOM 919 N N . SER A 1 121 ? 0.048 11.464 -15.060 1.00 70.38 121 SER A N 1
ATOM 920 C CA . SER A 1 121 ? -1.412 11.321 -15.048 1.00 70.38 121 SER A CA 1
ATOM 921 C C . SER A 1 121 ? -2.053 12.711 -15.166 1.00 70.38 121 SER A C 1
ATOM 923 O O . SER A 1 121 ? -1.575 13.649 -14.507 1.00 70.38 121 SER A O 1
ATOM 925 N N . PRO A 1 122 ? -3.093 12.879 -16.006 1.00 68.94 122 PRO A N 1
ATOM 926 C CA . PRO A 1 122 ? -3.758 14.166 -16.188 1.00 68.94 122 PRO A CA 1
ATOM 927 C C . PRO A 1 122 ? -4.464 14.640 -14.908 1.00 68.94 122 PRO A C 1
ATOM 929 O O . PRO A 1 122 ? -4.636 15.843 -14.712 1.00 68.94 122 PRO A O 1
ATOM 932 N N . GLU A 1 123 ? -4.810 13.729 -13.996 1.00 78.69 123 GLU A N 1
ATOM 933 C CA . GLU A 1 123 ? -5.400 14.043 -12.700 1.00 78.69 123 GLU A CA 1
ATOM 934 C C . GLU A 1 123 ? -4.334 14.166 -11.602 1.00 78.69 123 GLU A C 1
ATOM 936 O O . GLU A 1 123 ? -3.722 13.192 -11.161 1.00 78.69 123 GLU A O 1
ATOM 941 N N . VAL A 1 124 ? -4.156 15.385 -11.082 1.00 78.56 124 VAL A N 1
ATOM 942 C CA . VAL A 1 124 ? -3.193 15.689 -10.003 1.00 78.56 124 VAL A CA 1
ATOM 943 C C . VAL A 1 124 ? -3.423 14.874 -8.725 1.00 78.56 124 VAL A C 1
ATOM 945 O O . VAL A 1 124 ? -2.486 14.604 -7.986 1.00 78.56 124 VAL A O 1
ATOM 948 N N . GLN A 1 125 ? -4.659 14.432 -8.489 1.00 79.94 125 GLN A N 1
ATOM 949 C CA . GLN A 1 125 ? -5.061 13.670 -7.302 1.00 79.94 125 GLN A CA 1
ATOM 950 C C . GLN A 1 125 ? -4.529 12.228 -7.292 1.00 79.94 125 GLN A C 1
ATOM 952 O O . GLN A 1 125 ? -4.612 11.562 -6.267 1.00 79.94 125 GLN A O 1
ATOM 957 N N . ARG A 1 126 ? -4.012 11.726 -8.421 1.00 85.06 126 ARG A N 1
ATOM 958 C CA . ARG A 1 126 ? -3.480 10.357 -8.550 1.00 85.06 126 ARG A CA 1
ATOM 959 C C . ARG A 1 126 ? -1.977 10.260 -8.313 1.00 85.06 126 ARG A C 1
ATOM 961 O O . ARG A 1 126 ? -1.4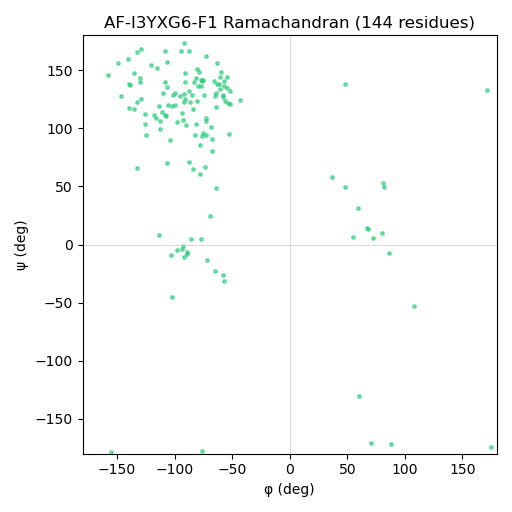08 9.169 -8.381 1.00 85.06 126 ARG A O 1
ATOM 968 N N . ARG A 1 127 ? -1.326 11.402 -8.103 1.00 86.81 127 ARG A N 1
ATOM 969 C CA . ARG A 1 127 ? 0.124 11.502 -7.966 1.00 86.81 127 ARG A CA 1
ATOM 970 C C . ARG A 1 127 ? 0.568 11.078 -6.576 1.00 86.81 127 ARG A C 1
ATOM 972 O O . ARG A 1 127 ? -0.145 11.275 -5.596 1.00 86.81 127 ARG A O 1
ATOM 979 N N . ILE A 1 128 ? 1.764 10.507 -6.510 1.00 90.94 128 ILE A N 1
ATOM 980 C CA . ILE A 1 128 ? 2.357 10.041 -5.263 1.00 90.94 128 ILE A CA 1
ATOM 981 C C . ILE A 1 128 ? 3.348 11.090 -4.765 1.00 90.94 128 ILE A C 1
ATOM 983 O O . ILE A 1 128 ? 4.214 11.548 -5.512 1.00 90.94 128 ILE A O 1
ATOM 987 N N . TYR A 1 129 ? 3.222 11.457 -3.492 1.00 91.56 129 TYR A N 1
ATOM 988 C CA . TYR A 1 129 ? 4.093 12.424 -2.837 1.00 91.56 129 TYR A CA 1
ATOM 989 C C . TYR A 1 129 ? 4.936 11.734 -1.769 1.00 91.56 129 TYR A C 1
ATOM 991 O O . TYR A 1 129 ? 4.486 11.486 -0.654 1.00 91.56 129 TYR A O 1
ATOM 999 N N . SER A 1 130 ? 6.181 11.437 -2.124 1.00 91.38 130 SER A N 1
ATOM 1000 C CA . SER A 1 130 ? 7.184 10.908 -1.197 1.00 91.38 130 SER A CA 1
ATOM 1001 C C . SER A 1 130 ? 7.836 12.013 -0.342 1.00 91.38 130 SER A C 1
ATOM 1003 O O . SER A 1 130 ? 7.978 13.147 -0.821 1.00 91.38 130 SER A O 1
ATOM 1005 N N . PRO A 1 131 ? 8.287 11.707 0.893 1.00 90.12 131 PRO A N 1
ATOM 1006 C CA . PRO A 1 131 ? 9.051 12.638 1.724 1.00 90.12 131 PRO A CA 1
ATOM 1007 C C . PRO A 1 131 ? 10.298 13.173 1.011 1.00 90.12 131 PRO A C 1
ATOM 1009 O O . PRO A 1 131 ? 10.954 12.453 0.265 1.00 90.12 131 PRO A O 1
ATOM 1012 N N . GLY A 1 132 ? 10.636 14.442 1.248 1.00 91.75 132 GLY A N 1
ATOM 1013 C CA . GLY A 1 132 ? 11.829 15.066 0.660 1.00 91.75 132 GLY A CA 1
ATOM 1014 C C . GLY A 1 132 ? 11.737 15.366 -0.841 1.00 91.75 132 GLY A C 1
ATOM 1015 O O . GLY A 1 132 ? 12.724 15.821 -1.408 1.00 91.75 132 GLY A O 1
ATOM 1016 N N . ALA A 1 133 ? 10.574 15.155 -1.469 1.00 93.25 133 ALA A N 1
ATOM 1017 C CA . ALA A 1 133 ? 10.356 15.341 -2.905 1.00 93.25 133 ALA A CA 1
ATOM 1018 C C . ALA A 1 133 ? 11.266 14.483 -3.804 1.00 93.25 133 ALA A C 1
ATOM 1020 O O . ALA A 1 133 ? 11.628 14.875 -4.913 1.00 93.25 133 ALA A O 1
ATOM 1021 N N . THR A 1 134 ? 11.640 13.299 -3.318 1.00 95.31 134 THR A N 1
ATOM 1022 C CA . THR A 1 134 ? 12.484 12.340 -4.036 1.00 95.31 134 THR A CA 1
ATOM 1023 C C . THR A 1 134 ? 11.769 11.014 -4.228 1.00 95.31 134 THR A C 1
ATOM 1025 O O . THR A 1 134 ? 10.921 10.633 -3.423 1.00 95.31 134 THR A O 1
ATOM 1028 N N . ASP A 1 135 ? 12.157 10.273 -5.261 1.00 95.88 135 ASP A N 1
ATOM 1029 C CA . ASP A 1 135 ? 11.708 8.896 -5.452 1.00 95.88 135 ASP A CA 1
ATOM 1030 C C . ASP A 1 135 ? 12.111 8.010 -4.264 1.00 95.88 135 ASP A C 1
ATOM 1032 O O . ASP A 1 135 ? 13.149 8.220 -3.630 1.00 95.88 135 ASP A O 1
ATOM 1036 N N . LEU A 1 136 ? 11.289 7.003 -3.975 1.00 96.12 136 LEU A N 1
ATOM 1037 C CA . LEU A 1 136 ? 11.566 5.994 -2.960 1.00 96.12 136 LEU A CA 1
ATOM 1038 C C . LEU A 1 136 ? 11.881 4.663 -3.644 1.00 96.12 136 LEU A C 1
ATOM 1040 O O . LEU A 1 136 ? 11.005 4.023 -4.225 1.00 96.12 136 LEU A O 1
ATOM 1044 N N . ASP A 1 137 ? 13.138 4.246 -3.542 1.00 96.25 137 ASP A N 1
ATOM 1045 C CA . ASP A 1 137 ? 13.629 2.973 -4.059 1.00 96.25 137 ASP A CA 1
ATOM 1046 C C . ASP A 1 137 ? 13.542 1.874 -2.993 1.00 96.25 137 ASP A C 1
ATOM 1048 O O . ASP A 1 137 ? 14.006 2.032 -1.864 1.00 96.25 137 ASP A O 1
ATOM 1052 N N . LEU A 1 138 ? 12.950 0.742 -3.370 1.00 96.56 138 LEU A N 1
ATOM 1053 C CA . LEU A 1 138 ? 12.730 -0.420 -2.516 1.00 96.56 138 LEU A CA 1
ATOM 1054 C C . LEU A 1 138 ? 13.324 -1.651 -3.198 1.00 96.56 138 LEU A C 1
ATOM 1056 O O . LEU A 1 138 ? 12.869 -2.087 -4.260 1.00 96.56 138 LEU A O 1
ATOM 1060 N N . GLU A 1 139 ? 14.379 -2.186 -2.593 1.00 94.75 139 GLU A N 1
ATOM 1061 C CA . GLU A 1 139 ? 15.194 -3.235 -3.196 1.00 94.75 139 GLU A CA 1
ATOM 1062 C C . GLU A 1 139 ? 14.646 -4.635 -2.908 1.00 94.75 139 GLU A C 1
ATOM 1064 O O . GLU A 1 139 ? 14.401 -5.012 -1.760 1.00 94.75 139 GLU A O 1
ATOM 1069 N N . GLY A 1 140 ? 14.554 -5.440 -3.966 1.00 88.12 140 GLY A N 1
ATOM 1070 C CA . GLY A 1 140 ? 14.376 -6.883 -3.871 1.00 88.12 140 GLY A CA 1
ATOM 1071 C C . GLY A 1 140 ? 13.009 -7.367 -3.375 1.00 88.12 140 GLY A C 1
ATOM 1072 O O . GLY A 1 140 ? 12.025 -6.637 -3.256 1.00 88.12 140 GLY A O 1
ATOM 1073 N N . ARG A 1 141 ? 12.958 -8.677 -3.124 1.00 95.25 141 ARG A N 1
ATOM 1074 C CA . ARG A 1 141 ? 11.730 -9.404 -2.802 1.00 95.25 141 ARG A CA 1
ATOM 1075 C C . ARG A 1 141 ? 11.263 -9.164 -1.375 1.00 95.25 141 ARG A C 1
ATOM 1077 O O . ARG A 1 141 ? 12.043 -9.202 -0.432 1.00 95.25 141 ARG A O 1
ATOM 1084 N N . ASN A 1 142 ? 9.949 -9.038 -1.237 1.00 95.50 142 ASN A N 1
ATOM 1085 C CA . ASN A 1 142 ? 9.196 -8.719 -0.026 1.00 95.50 142 ASN A CA 1
ATOM 1086 C C . ASN A 1 142 ? 9.439 -7.299 0.508 1.00 95.50 142 ASN A C 1
ATOM 1088 O O . ASN A 1 142 ? 9.028 -6.989 1.628 1.00 95.50 142 ASN A O 1
ATOM 1092 N N . SER A 1 143 ? 10.052 -6.416 -0.289 1.00 96.38 143 SER A N 1
ATOM 1093 C CA . SER A 1 143 ? 10.120 -4.998 0.049 1.00 96.38 143 SER A CA 1
ATOM 1094 C C . SER A 1 143 ? 8.704 -4.426 0.143 1.00 96.38 143 SER A C 1
ATOM 1096 O O . SER A 1 143 ? 7.873 -4.688 -0.732 1.00 96.38 143 SER A O 1
ATOM 1098 N N . THR A 1 144 ? 8.435 -3.654 1.191 1.00 94.88 144 THR A N 1
ATOM 1099 C CA . THR A 1 144 ? 7.090 -3.162 1.503 1.00 94.88 144 THR A CA 1
ATOM 1100 C C . THR A 1 144 ? 7.113 -1.658 1.743 1.00 94.88 144 THR A C 1
ATOM 1102 O O . THR A 1 144 ? 8.060 -1.143 2.333 1.00 94.88 144 THR A O 1
ATOM 1105 N N . VAL A 1 145 ? 6.065 -0.966 1.302 1.00 93.94 145 VAL A N 1
ATOM 1106 C CA . VAL A 1 145 ? 5.810 0.455 1.586 1.00 93.94 145 VAL A CA 1
ATOM 1107 C C . VAL A 1 145 ? 4.345 0.639 1.952 1.00 93.94 145 VAL A C 1
ATOM 1109 O O . VAL A 1 145 ? 3.507 -0.128 1.481 1.00 93.94 145 VAL A O 1
ATOM 1112 N N . THR A 1 146 ? 4.050 1.591 2.834 1.00 91.81 146 THR A N 1
ATOM 1113 C CA . THR A 1 146 ? 2.693 1.989 3.243 1.00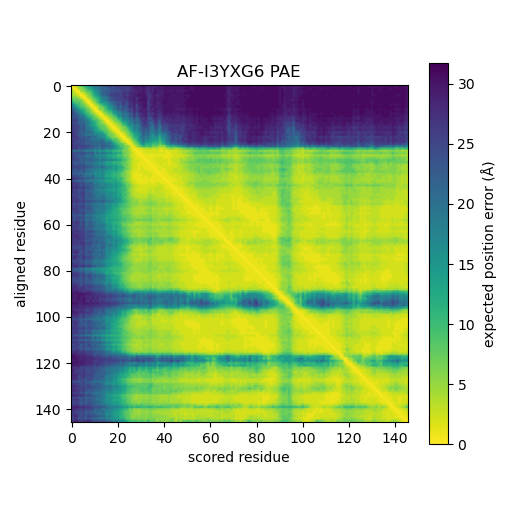 91.81 146 THR A CA 1
ATOM 1114 C C . THR A 1 146 ? 2.544 3.493 3.111 1.00 91.81 146 THR A C 1
ATOM 1116 O O . THR A 1 146 ? 3.572 4.176 3.322 1.00 91.81 146 THR A O 1
#

Solvent-accessible surface area (backbone atoms only — not comparable to full-atom values): 9115 Å² total; per-residue (Å²): 141,84,85,88,78,86,85,85,76,86,74,73,100,67,82,85,71,77,81,76,73,78,73,82,66,88,60,55,46,42,44,84,37,97,78,53,89,41,69,68,26,67,64,67,89,83,87,78,61,73,38,70,69,42,75,45,53,54,43,79,35,67,56,46,73,60,69,86,77,72,56,43,31,32,42,36,41,70,42,90,44,54,25,32,46,37,28,44,46,62,58,89,93,47,71,70,58,86,87,67,62,55,32,43,33,33,67,31,77,35,39,42,29,44,36,35,62,64,78,81,55,96,53,77,87,30,48,35,85,42,79,92,78,37,64,47,78,37,71,29,58,66,31,71,52,106

pLDDT: mean 83.09, std 17.47, range [41.0, 98.06]

Organism: Aequorivita sublithincola (strain DSM 14238 / LMG 21431 / ACAM 643 / 9-3) (NCBI:txid746697)

Nearest PDB structures (foldseek):
  6o38-assembly5_E  TM=3.998E-01  e=5.763E-01  Acinetobacter nosocomialis M2

Sequence (146 aa):
MKKAYFSKVGIPTFFSFLFLFSFTCFGQVGIGNTDPKSALDVNGALSLREGVALNLINNNNIDINLGTPIYSQYRITGPTANFKILTFLTPNGVSAADGQLLTLINTTNFKMTIVHDQGSSPEVQRRIYSPGATDLDLEGRNSTVT